Protein AF-A0A356KSL7-F1 (afdb_monomer)

Secondary structure (DSSP, 8-state):
--SSS-S-GGGS-HHHHHHHHHHHHHHHHHHHHHHHHHHHHHHHTT-HHHHHHHHHHHHHHHHHHHHHHHHHHHH--GGGTS-HHHHHHHHHHHHHHHHHHHHHHHHHHHHHHGGGGTTTHHHHHHHHHHHHHHHHHHHHHHHHHHTTTGGGS------

Solvent-accessible surface area (backbone atoms only — not comparable to full-atom values): 8592 Å² total; per-residue (Å²): 134,90,75,92,60,69,92,61,68,60,71,79,48,59,65,61,45,49,51,52,49,50,53,52,50,52,34,53,47,66,45,34,48,64,10,50,49,29,30,51,51,12,56,74,71,67,36,60,71,44,20,53,50,8,51,52,42,32,51,52,30,62,66,26,47,67,41,20,50,61,51,25,78,70,68,74,41,67,68,42,52,79,30,68,67,60,15,49,48,40,48,59,75,40,40,71,52,44,53,50,26,48,52,52,29,52,50,37,47,58,56,16,59,60,19,43,79,51,81,46,59,35,24,60,56,30,45,55,49,25,53,50,52,32,52,52,38,47,51,49,42,49,44,75,71,64,51,70,72,62,84,80,72,76,75,89,83,81,132

Foldseek 3Di:
DPDPDDPCPPVVDVVVVVVVVVLLVVLLCLQLVCLVCLLVVCVVVVVVVSNVVSVVSNVLSVLLSLQLVLVCVPPVDSCSRPDSVNSVVSSVLLPPLSVVLVVQLVVLVVVLVVLVVVVCPRNVVSVVVSVVSSNVSSNCSCCVRVVPVPVVPDDDDDD

Mean predicted aligned error: 9.54 Å

Structure (mmCIF, N/CA/C/O backbone):
data_AF-A0A356KSL7-F1
#
_entry.id   AF-A0A356KSL7-F1
#
loop_
_atom_site.group_PDB
_atom_site.id
_atom_site.type_symbol
_atom_site.label_atom_id
_atom_site.label_alt_id
_atom_site.label_comp_id
_atom_site.label_asym_id
_atom_site.label_entity_id
_atom_site.label_seq_id
_atom_site.pdbx_PDB_ins_code
_atom_site.Cartn_x
_atom_site.Cartn_y
_atom_site.Cartn_z
_atom_site.occupancy
_atom_site.B_iso_or_equiv
_atom_site.auth_seq_id
_atom_site.auth_comp_id
_atom_site.auth_asym_id
_atom_site.auth_atom_id
_atom_site.pdbx_PDB_model_num
ATOM 1 N N . MET A 1 1 ? 4.548 13.190 -14.879 1.00 44.81 1 MET A N 1
ATOM 2 C CA . MET A 1 1 ? 4.491 13.778 -16.240 1.00 44.81 1 MET A CA 1
ATOM 3 C C . MET A 1 1 ? 5.890 14.142 -16.771 1.00 44.81 1 MET A C 1
ATOM 5 O O . MET A 1 1 ? 6.043 15.161 -17.424 1.00 44.81 1 MET A O 1
ATOM 9 N N . GLN A 1 2 ? 6.927 13.330 -16.504 1.00 37.06 2 GLN A N 1
ATOM 10 C CA . GLN A 1 2 ? 8.333 13.759 -16.645 1.00 37.06 2 GLN A CA 1
ATOM 11 C C . GLN A 1 2 ? 9.107 13.193 -17.858 1.00 37.06 2 GLN A C 1
ATOM 13 O O . GLN A 1 2 ? 10.245 13.597 -18.050 1.00 37.06 2 GLN A O 1
ATOM 18 N N . HIS A 1 3 ? 8.531 12.336 -18.719 1.00 40.53 3 HIS A N 1
ATOM 19 C CA . HIS A 1 3 ? 9.292 11.661 -19.800 1.00 40.53 3 HIS A CA 1
ATOM 20 C C . HIS A 1 3 ? 8.571 11.549 -21.161 1.00 40.53 3 HIS A C 1
ATOM 22 O O . HIS A 1 3 ? 8.711 10.545 -21.852 1.00 40.53 3 HIS A O 1
ATOM 28 N N . GLY A 1 4 ? 7.754 12.534 -21.557 1.00 46.75 4 GLY A N 1
ATOM 29 C CA . GLY A 1 4 ? 7.185 12.590 -22.921 1.00 46.75 4 GLY A CA 1
ATOM 30 C C . GLY A 1 4 ? 6.233 11.445 -23.314 1.00 46.75 4 GLY A C 1
ATOM 31 O O . GLY A 1 4 ? 5.809 11.362 -24.462 1.00 46.75 4 GLY A O 1
ATOM 32 N N . ARG A 1 5 ? 5.870 10.562 -22.377 1.00 49.34 5 ARG A N 1
ATOM 33 C CA . ARG A 1 5 ? 4.824 9.550 -22.562 1.00 49.34 5 ARG A CA 1
ATOM 34 C C . ARG A 1 5 ? 3.459 10.143 -22.204 1.00 49.34 5 ARG A C 1
ATOM 36 O O . ARG A 1 5 ? 3.403 10.991 -21.305 1.00 49.34 5 ARG A O 1
ATOM 43 N N . PRO A 1 6 ? 2.365 9.703 -22.857 1.00 47.59 6 PRO A N 1
ATOM 44 C CA . PRO A 1 6 ? 1.026 10.106 -22.451 1.00 47.59 6 PRO A CA 1
ATOM 45 C C . PRO A 1 6 ? 0.846 9.809 -20.954 1.00 47.59 6 PRO A C 1
ATOM 47 O O . PRO A 1 6 ? 1.314 8.768 -20.489 1.00 47.59 6 PRO A O 1
ATOM 50 N N . PRO A 1 7 ? 0.190 10.700 -20.186 1.00 48.12 7 PRO A N 1
ATOM 51 C CA . PRO A 1 7 ? 0.022 10.556 -18.733 1.00 48.12 7 PRO A CA 1
ATOM 52 C C . PRO A 1 7 ? -0.711 9.265 -18.337 1.00 48.12 7 PRO A C 1
ATOM 54 O O . PRO A 1 7 ? -0.651 8.844 -17.187 1.00 48.12 7 PRO A O 1
ATOM 57 N N . PHE A 1 8 ? -1.350 8.631 -19.317 1.00 54.16 8 PHE A N 1
ATOM 58 C CA . PHE A 1 8 ? -2.177 7.447 -19.215 1.00 54.16 8 PHE A CA 1
ATOM 59 C C . PHE A 1 8 ? -1.831 6.448 -20.340 1.00 54.16 8 PHE A C 1
ATOM 61 O O . PHE A 1 8 ? -2.621 6.268 -21.266 1.00 54.16 8 PHE A O 1
ATOM 68 N N . PRO A 1 9 ? -0.655 5.789 -20.309 1.00 52.03 9 PRO A N 1
ATOM 69 C CA . PRO A 1 9 ? -0.285 4.789 -21.321 1.00 52.03 9 PRO A CA 1
ATOM 70 C C . PRO A 1 9 ? -1.263 3.606 -21.352 1.00 52.03 9 PRO A C 1
ATOM 72 O O . PRO A 1 9 ? -1.462 2.996 -22.396 1.00 52.03 9 PRO A O 1
ATOM 75 N N . ALA A 1 10 ? -1.895 3.333 -20.208 1.00 55.03 10 ALA A N 1
ATOM 76 C CA . ALA A 1 10 ? -2.771 2.196 -19.965 1.00 55.03 10 ALA A CA 1
ATOM 77 C C . ALA A 1 10 ? -4.160 2.273 -20.629 1.00 55.03 10 ALA A C 1
ATOM 79 O O . ALA A 1 10 ? -4.923 1.324 -20.541 1.00 55.03 10 ALA A O 1
ATOM 80 N N . TRP A 1 11 ? -4.508 3.381 -21.291 1.00 58.91 11 TRP A N 1
ATOM 81 C CA . TRP A 1 11 ? -5.797 3.519 -21.992 1.00 58.91 11 TRP A CA 1
ATOM 82 C C . TRP A 1 11 ? -5.733 3.105 -23.464 1.00 58.91 11 TRP A C 1
ATOM 84 O O . TRP A 1 11 ? -6.710 3.266 -24.191 1.00 58.91 11 TRP A O 1
ATOM 94 N N . ARG A 1 12 ? -4.578 2.606 -23.917 1.00 66.19 12 ARG A N 1
ATOM 95 C CA . ARG A 1 12 ? -4.424 2.056 -25.267 1.00 66.19 12 ARG A CA 1
ATOM 96 C C . ARG A 1 12 ? -5.033 0.660 -25.382 1.00 66.19 12 ARG A C 1
ATOM 98 O O . ARG A 1 12 ? -5.696 0.402 -26.376 1.00 66.19 12 ARG A O 1
ATOM 105 N N . ASP A 1 13 ? -4.902 -0.146 -24.327 1.00 73.31 13 ASP A N 1
ATOM 106 C CA . ASP A 1 13 ? -5.421 -1.513 -24.246 1.00 73.31 13 ASP A CA 1
ATOM 107 C C . ASP A 1 13 ? -6.254 -1.680 -22.960 1.00 73.31 13 ASP A C 1
AT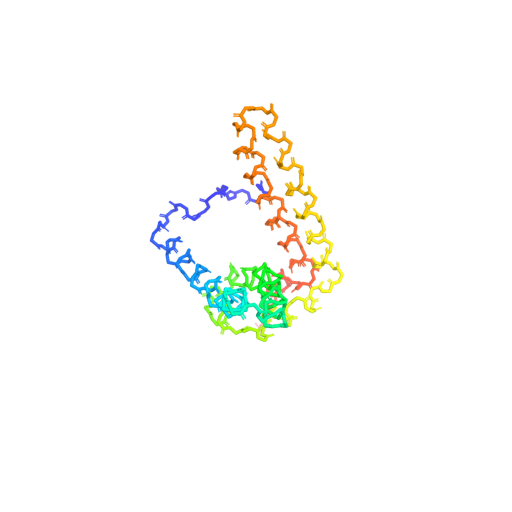OM 109 O O . ASP A 1 13 ? -5.729 -2.021 -21.897 1.00 73.31 13 ASP A O 1
ATOM 113 N N . PRO A 1 14 ? -7.568 -1.386 -23.008 1.00 75.56 14 PRO A N 1
ATOM 114 C CA . PRO A 1 14 ? -8.418 -1.386 -21.817 1.00 75.56 14 PRO A CA 1
ATOM 115 C C . PRO A 1 14 ? -8.606 -2.784 -21.213 1.00 75.56 14 PRO A C 1
ATOM 117 O O . PRO A 1 14 ? -8.876 -2.891 -20.019 1.00 75.56 14 PRO A O 1
ATOM 120 N N . LEU A 1 15 ? -8.465 -3.847 -22.012 1.00 80.00 15 LEU A N 1
ATOM 121 C CA . LEU A 1 15 ? -8.556 -5.227 -21.532 1.00 80.00 15 LEU A CA 1
ATOM 122 C C . LEU A 1 15 ? -7.370 -5.584 -20.635 1.00 80.00 15 LEU A C 1
ATOM 124 O O . LEU A 1 15 ? -7.588 -6.081 -19.534 1.00 80.00 15 LEU A O 1
ATOM 128 N N . ASP A 1 16 ? -6.154 -5.228 -21.039 1.00 75.75 16 ASP A N 1
ATOM 129 C CA . ASP A 1 16 ? -4.949 -5.437 -20.230 1.00 75.75 16 ASP A CA 1
ATOM 130 C C . ASP A 1 16 ? -5.024 -4.637 -18.921 1.00 75.75 16 ASP A C 1
ATOM 132 O O . ASP A 1 16 ? -4.673 -5.123 -17.845 1.00 75.75 16 ASP A O 1
ATOM 136 N N . LEU A 1 17 ? -5.566 -3.414 -18.974 1.00 77.81 17 LEU A N 1
ATOM 137 C CA . LEU A 1 17 ? -5.806 -2.612 -17.773 1.00 77.81 17 LEU A CA 1
ATOM 138 C C . LEU A 1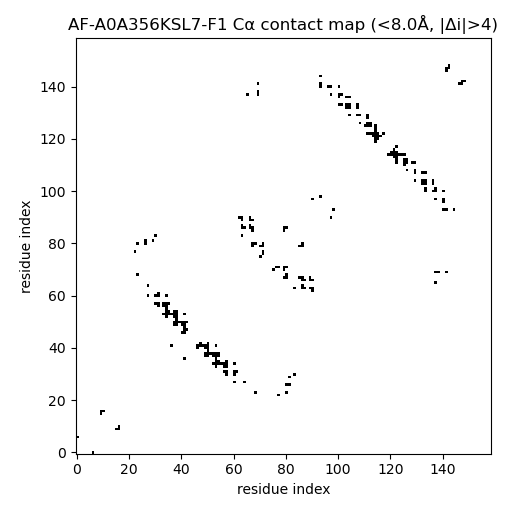 17 ? -6.811 -3.279 -16.823 1.00 77.81 17 LEU A C 1
ATOM 140 O O . LEU A 1 17 ? -6.602 -3.271 -15.606 1.00 77.81 17 LEU A O 1
ATOM 144 N N . LEU A 1 18 ? -7.891 -3.855 -17.360 1.00 82.44 18 LEU A N 1
ATOM 145 C CA . LEU A 1 18 ? -8.873 -4.599 -16.571 1.00 82.44 18 LEU A CA 1
ATOM 146 C C . LEU A 1 18 ? -8.275 -5.877 -15.983 1.00 82.44 18 LEU A C 1
ATOM 148 O O . LEU A 1 18 ? -8.532 -6.164 -14.817 1.00 82.44 18 LEU A O 1
ATOM 152 N N . GLU A 1 19 ? -7.459 -6.610 -16.740 1.00 83.88 19 GLU A N 1
ATOM 153 C CA . GLU A 1 19 ? -6.770 -7.809 -16.263 1.00 83.88 19 GLU A CA 1
ATOM 154 C C . GLU A 1 19 ? -5.844 -7.470 -15.094 1.00 83.88 19 GLU A C 1
ATOM 156 O O . GLU A 1 19 ? -5.967 -8.042 -14.009 1.00 83.88 19 GLU A O 1
ATOM 161 N N . HIS A 1 20 ? -4.972 -6.474 -15.257 1.00 82.00 20 HIS A N 1
ATOM 162 C CA . HIS A 1 20 ? -4.098 -6.050 -14.172 1.00 82.00 20 HIS A CA 1
ATOM 163 C C . HIS A 1 20 ? -4.904 -5.533 -12.975 1.00 82.00 20 HIS A C 1
ATOM 165 O O . HIS A 1 20 ? -4.608 -5.899 -11.837 1.00 82.00 20 HIS A O 1
ATOM 171 N N . GLY A 1 21 ? -5.966 -4.759 -13.211 1.00 81.50 21 GLY A N 1
ATOM 172 C CA . GLY A 1 21 ? -6.896 -4.320 -12.171 1.00 81.50 21 GLY A CA 1
ATOM 173 C C . GLY A 1 21 ? -7.521 -5.489 -11.403 1.00 81.50 21 GLY A C 1
ATOM 174 O O . GLY A 1 21 ? -7.517 -5.489 -10.173 1.00 81.50 21 GLY A O 1
ATOM 175 N N . ALA A 1 22 ? -7.977 -6.527 -12.101 1.00 86.62 22 ALA A N 1
ATOM 176 C CA . ALA A 1 22 ? -8.546 -7.725 -11.495 1.00 86.62 22 ALA A CA 1
ATOM 177 C C . ALA A 1 22 ? -7.511 -8.500 -10.666 1.00 86.62 22 ALA A C 1
ATOM 179 O O . ALA A 1 22 ? -7.808 -8.901 -9.542 1.00 86.62 22 ALA A O 1
ATOM 180 N N . ILE A 1 23 ? -6.283 -8.655 -11.169 1.00 85.44 23 ILE A N 1
ATOM 181 C CA . ILE A 1 23 ? -5.201 -9.343 -10.451 1.00 85.44 23 ILE A CA 1
ATOM 182 C C . ILE A 1 23 ? -4.821 -8.569 -9.180 1.00 85.44 23 ILE A C 1
ATOM 184 O O . ILE A 1 23 ? -4.699 -9.158 -8.105 1.00 85.44 23 ILE A O 1
ATOM 188 N N . THR A 1 24 ? -4.677 -7.243 -9.265 1.00 84.62 24 THR A N 1
ATOM 189 C CA . THR A 1 24 ? -4.383 -6.404 -8.091 1.00 84.62 24 THR A CA 1
ATOM 190 C C . THR A 1 24 ? -5.520 -6.436 -7.066 1.00 84.62 24 THR A C 1
ATOM 192 O O . THR A 1 24 ? -5.261 -6.569 -5.871 1.00 84.62 24 THR A O 1
ATOM 195 N N . CYS A 1 25 ? -6.777 -6.412 -7.520 1.00 86.94 25 CYS A N 1
ATOM 196 C CA . CYS A 1 25 ? -7.961 -6.556 -6.674 1.00 86.94 25 CYS A CA 1
ATOM 197 C C . CYS A 1 25 ? -7.996 -7.920 -5.966 1.00 86.94 25 CYS A C 1
ATOM 199 O O . CYS A 1 25 ? -8.192 -7.978 -4.750 1.00 86.94 25 CYS A O 1
ATOM 201 N N . ALA A 1 26 ? -7.727 -9.008 -6.694 1.00 88.25 26 ALA A N 1
ATOM 202 C CA . ALA A 1 26 ? -7.618 -10.351 -6.130 1.00 88.25 26 ALA A CA 1
ATOM 203 C C . ALA A 1 26 ? -6.493 -10.435 -5.087 1.00 88.25 26 ALA A C 1
ATOM 205 O O . ALA A 1 26 ? -6.674 -11.042 -4.033 1.00 88.25 26 ALA A O 1
ATOM 206 N N . GLY A 1 27 ? -5.367 -9.761 -5.335 1.00 86.56 27 GLY A N 1
ATOM 207 C CA . GLY A 1 27 ? -4.302 -9.565 -4.357 1.00 86.56 27 GLY A CA 1
ATOM 208 C C . GLY A 1 27 ? -4.792 -8.873 -3.088 1.00 86.56 27 GLY A C 1
ATOM 209 O O . GLY A 1 27 ? -4.648 -9.409 -1.995 1.00 86.56 27 GLY A O 1
ATOM 210 N N . MET A 1 28 ? -5.433 -7.709 -3.201 1.00 89.25 28 MET A N 1
ATOM 211 C CA . MET A 1 28 ? -5.962 -6.989 -2.035 1.00 89.25 28 MET A CA 1
ATOM 212 C C . MET A 1 28 ? -6.957 -7.837 -1.233 1.00 89.25 28 MET A C 1
ATOM 214 O O . MET A 1 28 ? -6.886 -7.858 -0.003 1.00 89.25 28 MET A O 1
ATOM 218 N N . ALA A 1 29 ? -7.833 -8.581 -1.914 1.00 90.50 29 ALA A N 1
ATOM 219 C CA . ALA A 1 29 ? -8.745 -9.519 -1.271 1.00 90.50 29 ALA A CA 1
ATOM 220 C C . ALA A 1 29 ? -7.979 -10.632 -0.540 1.00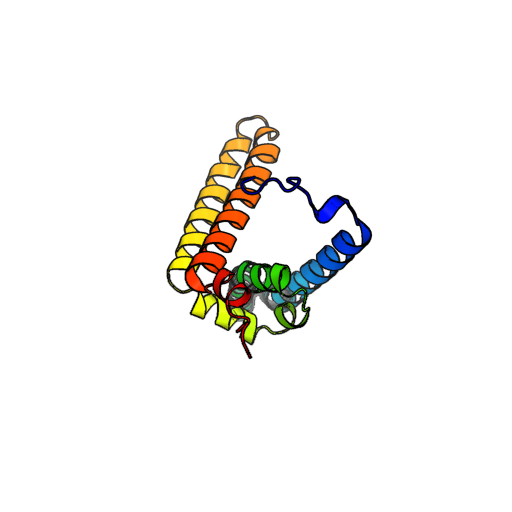 90.50 29 ALA A C 1
ATOM 222 O O . ALA A 1 29 ? -8.239 -10.871 0.635 1.00 90.50 29 ALA A O 1
ATOM 223 N N . TYR A 1 30 ? -6.991 -11.253 -1.191 1.00 90.25 30 TYR A N 1
ATOM 224 C CA . TYR A 1 30 ? -6.175 -12.327 -0.621 1.00 90.25 30 TYR A CA 1
ATOM 225 C C . TYR A 1 30 ? -5.456 -11.908 0.671 1.00 90.25 30 TYR A C 1
ATOM 227 O O . TYR A 1 30 ? -5.484 -12.650 1.653 1.00 90.25 30 TYR A O 1
ATOM 235 N N . TYR A 1 31 ? -4.876 -10.703 0.713 1.00 87.50 31 TYR A N 1
ATOM 236 C CA . TYR A 1 31 ? -4.207 -10.194 1.918 1.00 87.50 31 TYR A CA 1
ATOM 237 C C . TYR A 1 31 ? -5.198 -9.714 2.983 1.00 87.50 31 TYR A C 1
ATOM 239 O O . TYR A 1 31 ? -4.937 -9.860 4.175 1.00 87.50 31 TYR A O 1
ATOM 247 N N . GLY A 1 32 ? -6.322 -9.120 2.576 1.00 88.81 32 GLY A N 1
ATOM 248 C CA . GLY A 1 32 ? -7.288 -8.520 3.493 1.00 88.81 32 GLY A CA 1
ATOM 249 C C . GLY A 1 32 ? -8.206 -9.530 4.182 1.00 88.81 32 GLY A C 1
ATOM 250 O O . GLY A 1 32 ? -8.564 -9.325 5.344 1.00 88.81 32 GLY A O 1
ATOM 251 N N . TRP A 1 33 ? -8.572 -10.624 3.501 1.00 92.88 33 TRP A N 1
ATOM 252 C CA . TRP A 1 33 ? -9.582 -11.575 3.985 1.00 92.88 33 TRP A CA 1
ATOM 253 C C . TRP A 1 33 ? -9.286 -12.148 5.386 1.00 92.88 33 TRP A C 1
ATOM 255 O O . TRP A 1 33 ? -10.202 -12.126 6.209 1.00 92.88 33 TRP A O 1
ATOM 265 N N . PRO A 1 34 ? -8.049 -12.565 5.745 1.00 91.88 34 PRO A N 1
ATOM 266 C CA . PRO A 1 34 ? -7.785 -13.164 7.053 1.00 91.88 34 PRO A CA 1
ATOM 267 C C . PRO A 1 34 ? -8.002 -12.163 8.193 1.00 91.88 34 PRO A C 1
ATOM 269 O O . PRO A 1 34 ? -8.589 -12.500 9.222 1.00 91.88 34 PRO A O 1
ATOM 272 N N . GLY A 1 35 ? -7.563 -10.915 7.991 1.00 91.88 35 GLY A N 1
ATOM 273 C CA . GLY A 1 35 ? -7.745 -9.833 8.956 1.00 91.88 35 GLY A CA 1
ATOM 274 C C . GLY A 1 35 ? -9.215 -9.459 9.123 1.00 91.88 35 GLY A C 1
ATOM 275 O O . GLY A 1 35 ? -9.700 -9.356 10.250 1.00 91.88 35 GLY A O 1
ATOM 276 N N . VAL A 1 36 ? -9.947 -9.341 8.008 1.00 92.94 36 VAL A N 1
ATOM 277 C CA . VAL A 1 36 ? -11.381 -9.021 8.017 1.00 92.94 36 VAL A CA 1
ATOM 278 C C . VAL A 1 36 ? -12.185 -10.096 8.746 1.00 92.94 36 VAL A C 1
ATOM 280 O O . VAL A 1 36 ? -12.987 -9.739 9.603 1.00 92.94 36 VAL A O 1
ATOM 283 N N . LEU A 1 37 ? -11.958 -11.394 8.502 1.00 94.56 37 LEU A N 1
ATOM 284 C CA . LEU A 1 37 ? -12.734 -12.422 9.215 1.00 94.56 37 LEU A CA 1
ATOM 285 C C . LEU A 1 37 ? -12.450 -12.412 10.704 1.00 94.56 37 LEU A C 1
ATOM 287 O O . LEU A 1 37 ? -13.380 -12.548 11.487 1.00 94.56 37 LEU A O 1
ATOM 291 N N . LEU A 1 38 ? -11.178 -12.321 11.105 1.00 93.56 38 LEU A N 1
ATOM 292 C CA . LEU A 1 38 ? -10.816 -12.379 12.518 1.00 93.56 38 LEU A CA 1
ATOM 293 C C . LEU A 1 38 ? -11.379 -11.171 13.261 1.00 93.56 38 LEU A C 1
ATOM 295 O O . LEU A 1 38 ? -11.884 -11.314 14.373 1.00 93.56 38 LEU A O 1
ATOM 299 N N . MET A 1 39 ? -11.390 -10.010 12.608 1.00 93.88 39 MET A N 1
ATOM 300 C CA . MET A 1 39 ? -12.058 -8.819 13.109 1.00 93.88 39 MET A CA 1
ATOM 301 C C . MET A 1 39 ? -13.580 -9.027 13.209 1.00 93.88 39 MET A C 1
ATOM 303 O O . MET A 1 39 ? -14.161 -8.789 14.267 1.00 93.88 39 MET A O 1
ATOM 307 N N . SER A 1 40 ? -14.239 -9.529 12.161 1.00 92.06 40 SER A N 1
ATOM 308 C CA . SER A 1 40 ? -15.694 -9.748 12.146 1.00 92.06 40 SER A CA 1
ATOM 309 C C . SER A 1 40 ? -16.150 -10.824 13.136 1.00 92.06 40 SER A C 1
ATOM 311 O O . SER A 1 40 ? -17.054 -10.579 13.930 1.00 92.06 40 SER A O 1
ATOM 313 N N . LEU A 1 41 ? -15.513 -11.997 13.135 1.00 93.94 41 LEU A N 1
ATOM 314 C CA . LEU A 1 41 ? -15.816 -13.112 14.037 1.00 93.94 41 LEU A CA 1
ATOM 315 C C . LEU A 1 41 ? -15.434 -12.775 15.480 1.00 93.94 41 LEU A C 1
ATOM 317 O O . LEU A 1 41 ? -16.203 -13.055 16.399 1.00 93.94 41 LEU A O 1
ATOM 321 N N . GLY A 1 42 ? -14.282 -12.132 15.687 1.00 92.94 42 GLY A N 1
ATOM 322 C CA . GLY A 1 42 ? -13.847 -11.666 17.000 1.00 92.94 42 GLY A CA 1
ATOM 323 C C . GLY A 1 42 ? -14.822 -10.654 17.597 1.00 92.94 42 GLY A C 1
ATOM 324 O O . GLY A 1 42 ? -15.205 -10.782 18.758 1.00 92.94 42 GLY A O 1
ATOM 325 N N . GLY A 1 43 ? -15.301 -9.703 16.791 1.00 93.00 43 GLY A N 1
ATOM 326 C CA . GLY A 1 43 ? -16.338 -8.755 17.198 1.00 93.00 43 GLY A CA 1
ATOM 327 C C . GLY A 1 43 ? -17.679 -9.435 17.484 1.00 93.00 43 GLY A C 1
ATOM 328 O O . GLY A 1 43 ? -18.272 -9.204 18.538 1.00 93.00 43 GLY A O 1
ATOM 329 N N . TRP A 1 44 ? -18.125 -10.325 16.591 1.00 95.56 44 TRP A N 1
ATOM 330 C CA . TRP A 1 44 ? -19.394 -11.050 16.719 1.00 95.56 44 TRP A CA 1
ATOM 331 C C . TRP A 1 44 ? -19.454 -11.910 17.986 1.00 95.56 44 TRP A C 1
ATOM 333 O O . TRP A 1 44 ? -20.423 -11.857 18.740 1.00 95.56 44 TRP A O 1
ATOM 343 N N . HIS A 1 45 ? -18.387 -12.658 18.267 1.00 94.50 45 HIS A N 1
ATOM 344 C CA . HIS A 1 45 ? -18.289 -13.522 19.444 1.00 94.50 45 HIS A CA 1
ATOM 345 C C . HIS A 1 45 ? -17.770 -12.800 20.699 1.00 94.50 45 HIS A C 1
ATOM 347 O O . HIS A 1 45 ? -17.553 -13.450 21.723 1.00 94.50 45 HIS A O 1
ATOM 353 N N . ARG A 1 46 ? -17.554 -11.473 20.638 1.00 93.12 46 ARG A N 1
ATOM 354 C CA . ARG A 1 46 ? -16.937 -10.657 21.706 1.00 93.12 46 ARG A CA 1
ATOM 355 C C . ARG A 1 46 ? -15.575 -11.190 22.183 1.00 93.12 46 ARG A C 1
ATOM 357 O O . ARG A 1 46 ? -15.169 -10.977 23.323 1.00 93.12 46 ARG A O 1
ATOM 364 N N . GLN A 1 47 ? -14.852 -11.867 21.296 1.00 93.31 47 GLN A N 1
ATOM 365 C CA . GLN A 1 47 ? -13.497 -12.365 21.509 1.00 93.31 47 GLN A CA 1
ATOM 366 C C . GLN A 1 47 ? -12.494 -11.268 21.139 1.00 93.31 47 GLN A C 1
ATOM 368 O O . GLN A 1 47 ? -11.940 -11.242 20.038 1.00 93.31 47 GLN A O 1
ATOM 373 N N . TRP A 1 48 ? -12.257 -10.348 22.076 1.00 92.94 48 TRP A N 1
ATOM 374 C CA . TRP A 1 48 ? -11.354 -9.208 21.879 1.00 92.94 48 TRP A CA 1
ATOM 375 C C . TRP A 1 48 ? -9.941 -9.578 21.393 1.00 92.94 48 TRP A C 1
ATOM 377 O O . TRP A 1 48 ? -9.442 -8.874 20.515 1.00 92.94 48 TRP A O 1
ATOM 387 N N . PRO A 1 49 ? -9.289 -10.666 21.859 1.00 94.19 49 PRO A N 1
ATOM 388 C CA . PRO A 1 49 ? -7.976 -11.048 21.333 1.00 94.19 49 PRO A CA 1
ATOM 389 C C . PRO A 1 49 ? -8.001 -11.372 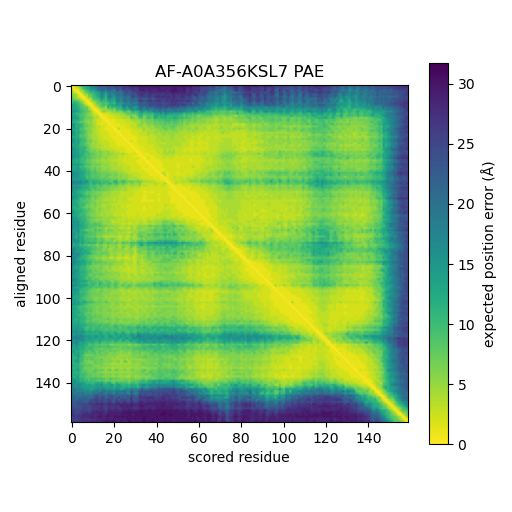19.833 1.00 94.19 49 PRO A C 1
ATOM 391 O O . PRO A 1 49 ? -7.123 -10.934 19.093 1.00 94.19 49 PRO A O 1
ATOM 394 N N . ALA A 1 50 ? -9.033 -12.085 19.368 1.00 91.19 50 ALA A N 1
ATOM 395 C CA . ALA A 1 50 ? -9.198 -12.418 17.954 1.00 91.19 50 ALA A CA 1
ATOM 396 C C . ALA A 1 50 ? -9.483 -11.167 17.110 1.00 91.19 50 ALA A C 1
ATOM 398 O O . ALA A 1 50 ? -8.921 -11.016 16.027 1.00 91.19 50 ALA A O 1
ATOM 399 N N . PHE A 1 51 ? -10.287 -10.240 17.641 1.00 93.31 51 PHE A N 1
ATOM 400 C CA . PHE A 1 51 ? -10.550 -8.957 16.993 1.00 93.31 51 PHE A CA 1
ATOM 401 C C . PHE A 1 51 ? -9.255 -8.169 16.760 1.00 93.31 51 PHE A C 1
ATOM 403 O O . PHE A 1 51 ? -8.965 -7.770 15.633 1.00 93.31 51 PHE A O 1
ATOM 410 N N . TRP A 1 52 ? -8.444 -7.991 17.809 1.00 95.25 52 TRP A N 1
ATOM 411 C CA . TRP A 1 52 ? -7.188 -7.245 17.712 1.00 95.25 52 TRP A CA 1
ATOM 412 C C . TRP A 1 52 ? -6.164 -7.929 16.811 1.00 95.25 52 TRP A C 1
ATOM 414 O O . TRP A 1 52 ? -5.473 -7.250 16.054 1.00 95.25 52 TRP A O 1
ATOM 424 N N . LEU A 1 53 ? -6.104 -9.263 16.823 1.00 94.50 53 LEU A N 1
ATOM 425 C CA . LEU A 1 53 ? -5.292 -10.008 15.865 1.00 94.50 53 LEU A CA 1
ATOM 426 C C . LEU A 1 53 ? -5.739 -9.736 14.420 1.00 94.50 53 LEU A C 1
ATOM 428 O O . LEU A 1 53 ? -4.897 -9.510 13.553 1.00 94.50 53 LEU A O 1
ATOM 432 N N . GLY A 1 54 ? -7.050 -9.693 14.170 1.00 92.94 54 GLY A N 1
ATOM 433 C CA . GLY A 1 54 ? -7.612 -9.319 12.873 1.00 92.94 54 GLY A CA 1
ATOM 434 C C . GLY A 1 54 ? -7.208 -7.911 12.433 1.00 92.94 54 GLY A C 1
ATOM 435 O O . GLY A 1 54 ? -6.766 -7.728 11.299 1.00 92.94 54 GLY A O 1
ATOM 436 N N . VAL A 1 55 ? -7.263 -6.935 13.347 1.00 93.44 55 VAL A N 1
ATOM 437 C CA . VAL A 1 55 ? -6.803 -5.555 13.101 1.00 93.44 55 VAL A CA 1
ATOM 438 C C . VAL A 1 55 ? -5.321 -5.521 12.723 1.00 93.44 55 VAL A C 1
ATOM 440 O O . VAL A 1 55 ? -4.954 -4.862 11.751 1.00 93.44 55 VAL A O 1
ATOM 443 N N . VAL A 1 56 ? -4.467 -6.251 13.447 1.00 94.00 56 VAL A N 1
ATOM 444 C CA . VAL A 1 56 ? -3.026 -6.323 13.152 1.00 94.00 56 VAL A CA 1
ATOM 445 C C . VAL A 1 56 ? -2.777 -6.945 11.779 1.00 94.00 56 VAL A C 1
ATOM 447 O O . VAL A 1 56 ? -2.014 -6.393 10.990 1.00 94.00 56 VAL A O 1
ATOM 450 N N . LEU A 1 57 ? -3.438 -8.059 11.458 1.00 92.12 57 LEU A N 1
ATOM 451 C CA . LEU A 1 57 ? -3.293 -8.719 10.157 1.00 92.12 57 LEU A CA 1
ATOM 452 C C . LEU A 1 57 ? -3.768 -7.831 9.007 1.00 92.12 57 LEU A C 1
ATOM 454 O O . LEU A 1 57 ? -3.099 -7.748 7.980 1.00 92.12 57 LEU A O 1
ATOM 458 N N . TRP A 1 58 ? -4.882 -7.124 9.192 1.00 93.31 58 TRP A N 1
ATOM 459 C CA . TRP A 1 58 ? -5.380 -6.173 8.207 1.00 93.31 58 TRP A CA 1
ATOM 460 C C . TRP A 1 58 ? -4.427 -4.982 8.022 1.00 93.31 58 TRP A C 1
ATOM 462 O O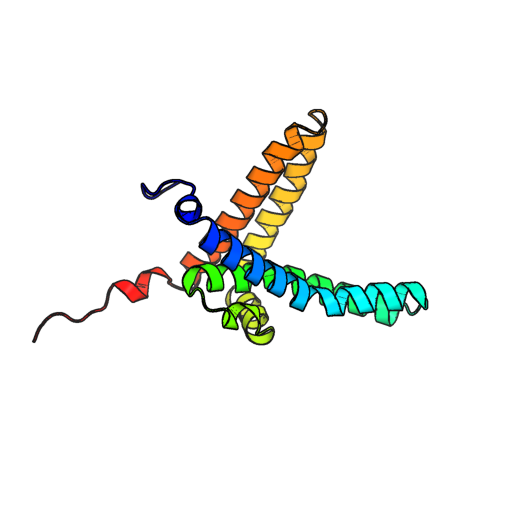 . TRP A 1 58 ? -4.148 -4.582 6.894 1.00 93.31 58 TRP A O 1
ATOM 472 N N . ALA A 1 59 ? -3.851 -4.452 9.104 1.00 91.62 59 ALA A N 1
ATOM 473 C CA . ALA A 1 59 ? -2.853 -3.389 9.016 1.00 91.62 59 ALA A CA 1
ATOM 474 C C . ALA A 1 59 ? -1.585 -3.853 8.276 1.00 91.62 59 ALA A C 1
ATOM 476 O O . ALA A 1 59 ? -1.087 -3.143 7.403 1.00 91.62 59 ALA A O 1
ATOM 477 N N . LEU A 1 60 ? -1.091 -5.062 8.568 1.00 89.75 60 LEU A N 1
ATOM 478 C CA . LEU A 1 60 ? 0.043 -5.659 7.854 1.00 89.75 60 LEU A CA 1
ATOM 479 C C . LEU A 1 60 ? -0.263 -5.863 6.367 1.00 89.75 60 LEU A C 1
ATOM 481 O O . LEU A 1 60 ? 0.593 -5.582 5.529 1.00 89.75 60 LEU A O 1
ATOM 485 N N . ALA A 1 61 ? -1.486 -6.288 6.038 1.00 89.44 61 ALA A N 1
ATOM 486 C CA . ALA A 1 61 ? -1.954 -6.379 4.663 1.00 89.44 61 ALA A CA 1
ATOM 487 C C . ALA A 1 61 ? -1.862 -5.020 3.962 1.00 89.44 61 ALA A C 1
ATOM 489 O O . ALA A 1 61 ? -1.189 -4.922 2.941 1.00 89.44 61 ALA A O 1
ATOM 490 N N . VAL A 1 62 ? -2.442 -3.962 4.541 1.00 89.00 62 VAL A N 1
ATOM 491 C CA . VAL A 1 62 ? -2.398 -2.595 3.989 1.00 89.00 62 VAL A CA 1
ATOM 492 C C . VAL A 1 62 ? -0.960 -2.112 3.788 1.00 89.00 62 VAL A C 1
ATOM 494 O O . VAL A 1 62 ? -0.635 -1.571 2.731 1.00 89.00 62 VAL A O 1
ATOM 497 N N . ILE A 1 63 ? -0.080 -2.359 4.763 1.00 87.88 63 ILE A N 1
ATOM 498 C CA . ILE A 1 63 ? 1.340 -1.999 4.685 1.00 87.88 63 ILE A CA 1
ATOM 499 C C . ILE A 1 63 ? 2.049 -2.751 3.557 1.00 87.88 63 ILE A C 1
ATOM 501 O O . ILE A 1 63 ? 2.959 -2.186 2.961 1.00 87.88 63 ILE A O 1
ATOM 505 N N . ALA A 1 64 ? 1.663 -3.984 3.233 1.00 86.69 64 ALA A N 1
ATOM 506 C CA . ALA A 1 64 ? 2.293 -4.775 2.179 1.00 86.69 64 ALA A CA 1
ATOM 507 C C . ALA A 1 64 ? 1.863 -4.363 0.755 1.00 86.69 64 ALA A C 1
ATOM 509 O O . ALA A 1 64 ? 2.639 -4.564 -0.184 1.00 86.69 64 ALA A O 1
ATOM 510 N N . ILE A 1 65 ? 0.676 -3.752 0.587 1.00 86.38 65 ILE A N 1
ATOM 511 C CA . ILE A 1 65 ? 0.095 -3.413 -0.731 1.00 86.38 65 ILE A CA 1
ATOM 512 C C . ILE A 1 65 ? 1.037 -2.585 -1.614 1.00 86.38 65 ILE A C 1
ATOM 514 O O . ILE A 1 65 ? 1.337 -3.028 -2.727 1.00 86.38 65 ILE A O 1
ATOM 518 N N . PRO A 1 66 ? 1.569 -1.428 -1.170 1.00 82.75 66 PRO A N 1
ATOM 519 C CA . PRO A 1 66 ? 2.438 -0.619 -2.025 1.00 82.75 66 PRO A CA 1
ATOM 520 C C . PRO A 1 66 ? 3.721 -1.351 -2.443 1.00 82.75 66 PRO A C 1
ATOM 522 O O . PRO A 1 66 ? 4.253 -1.103 -3.529 1.00 82.75 66 PRO A O 1
ATOM 525 N N . GLY A 1 67 ? 4.204 -2.261 -1.590 1.00 78.88 67 GLY A N 1
ATOM 526 C CA . GLY A 1 67 ? 5.405 -3.052 -1.820 1.00 78.88 67 GLY A CA 1
ATOM 527 C C . GLY A 1 67 ? 5.270 -4.009 -2.996 1.00 78.88 67 GLY A C 1
ATOM 528 O O . GLY A 1 67 ? 6.075 -3.952 -3.926 1.00 78.88 67 GLY A O 1
ATOM 529 N N . TYR A 1 68 ? 4.236 -4.851 -2.994 1.00 77.62 68 TYR A N 1
ATOM 530 C CA . TYR A 1 68 ? 4.031 -5.782 -4.103 1.00 77.62 68 TYR A CA 1
ATOM 531 C C . TYR A 1 68 ? 3.524 -5.075 -5.369 1.00 77.62 68 TYR A C 1
ATOM 533 O O . TYR A 1 68 ? 3.918 -5.452 -6.469 1.00 77.62 68 TYR A O 1
ATOM 541 N N . MET A 1 69 ? 2.717 -4.010 -5.247 1.00 81.00 69 MET A N 1
ATOM 542 C CA . MET A 1 69 ? 2.206 -3.255 -6.403 1.00 81.00 69 MET A CA 1
ATOM 543 C C . MET A 1 69 ? 3.320 -2.614 -7.223 1.00 81.00 69 MET A C 1
ATOM 545 O O . MET A 1 69 ? 3.313 -2.700 -8.448 1.00 81.00 69 MET A O 1
ATOM 549 N N . SER A 1 70 ? 4.315 -2.025 -6.560 1.00 72.94 70 SER A N 1
ATOM 550 C CA . SER A 1 70 ? 5.436 -1.382 -7.252 1.00 72.94 70 SER A CA 1
ATOM 551 C C . SER A 1 70 ? 6.286 -2.388 -8.041 1.00 72.94 70 SER A C 1
ATOM 553 O O . SER A 1 70 ? 6.749 -2.079 -9.137 1.00 72.94 70 SER A O 1
ATOM 555 N N . HIS A 1 71 ? 6.456 -3.608 -7.520 1.00 72.00 71 HIS A N 1
ATOM 556 C CA . HIS A 1 71 ? 7.180 -4.685 -8.203 1.00 72.00 71 HIS A CA 1
ATOM 557 C C . HIS A 1 71 ? 6.352 -5.357 -9.304 1.00 72.00 71 HIS A C 1
ATOM 559 O O . HIS A 1 71 ? 6.876 -5.605 -10.393 1.00 72.00 71 HIS A O 1
ATOM 565 N N . TYR A 1 72 ? 5.061 -5.582 -9.062 1.00 77.06 72 TYR A N 1
ATOM 566 C CA . TYR A 1 72 ? 4.133 -6.095 -10.065 1.00 77.06 72 TYR A CA 1
ATOM 567 C C . TYR A 1 72 ? 4.065 -5.175 -11.289 1.00 77.06 72 TYR A C 1
ATOM 569 O O . TYR A 1 72 ? 4.207 -5.650 -12.406 1.00 77.06 72 TYR A O 1
ATOM 577 N N . CYS A 1 73 ? 3.984 -3.854 -11.106 1.00 72.12 73 CYS A N 1
ATOM 578 C CA . CYS A 1 73 ? 3.982 -2.893 -12.218 1.00 72.12 73 CYS A CA 1
ATOM 579 C C . CYS A 1 73 ? 5.287 -2.868 -13.041 1.00 72.12 73 CYS A C 1
ATOM 581 O O . CYS A 1 73 ? 5.322 -2.249 -14.103 1.00 72.12 73 CYS A O 1
ATOM 583 N N . ARG A 1 74 ? 6.369 -3.499 -12.561 1.00 70.94 74 ARG A N 1
ATOM 584 C CA . ARG A 1 74 ? 7.626 -3.653 -13.308 1.00 70.94 74 ARG A CA 1
ATOM 585 C C . ARG A 1 74 ? 7.715 -5.001 -14.014 1.00 70.94 74 ARG A C 1
ATOM 587 O O . ARG A 1 74 ? 8.097 -5.043 -15.177 1.00 70.94 74 ARG A O 1
ATOM 594 N N . ALA A 1 75 ? 7.472 -6.086 -13.283 1.00 71.75 75 ALA A N 1
ATOM 595 C CA . ALA A 1 75 ? 7.684 -7.446 -13.776 1.00 71.75 75 ALA A CA 1
ATOM 596 C C . ALA A 1 75 ? 6.440 -8.043 -14.448 1.00 71.75 75 ALA A C 1
ATOM 598 O O . ALA A 1 75 ? 6.563 -9.038 -15.153 1.00 71.75 75 ALA A O 1
ATOM 599 N N . PHE A 1 76 ? 5.260 -7.465 -14.191 1.00 73.62 76 PHE A N 1
ATOM 600 C CA . PHE A 1 76 ? 3.940 -8.001 -14.539 1.00 73.62 76 PHE A CA 1
ATOM 601 C C . PHE A 1 76 ? 3.764 -9.483 -14.158 1.00 73.62 76 PHE A C 1
ATOM 603 O O . PHE A 1 76 ? 2.963 -10.193 -14.754 1.00 73.62 76 PHE A O 1
ATOM 610 N N . ASP A 1 77 ? 4.502 -9.949 -13.140 1.00 76.44 77 ASP A N 1
ATOM 611 C CA . ASP A 1 77 ? 4.456 -11.323 -12.637 1.00 76.44 77 ASP A CA 1
ATOM 612 C C . ASP A 1 77 ? 3.474 -11.412 -11.453 1.00 76.44 77 ASP A C 1
ATOM 614 O O . ASP A 1 77 ? 3.751 -10.851 -10.385 1.00 76.44 77 ASP A O 1
ATOM 618 N N . PRO A 1 78 ? 2.345 -12.138 -11.580 1.00 79.81 78 PRO A N 1
ATOM 619 C CA . PRO A 1 78 ? 1.378 -12.323 -10.497 1.00 79.81 78 PRO A CA 1
ATOM 620 C C . PRO A 1 78 ? 1.972 -12.962 -9.235 1.00 79.81 78 PRO A C 1
ATOM 622 O O . PRO A 1 78 ? 1.425 -12.794 -8.144 1.00 79.81 78 PRO A O 1
ATOM 625 N N . ARG A 1 79 ? 3.105 -13.668 -9.340 1.00 81.44 79 ARG A N 1
ATOM 626 C CA . ARG A 1 79 ? 3.804 -14.244 -8.179 1.00 81.44 79 ARG A CA 1
ATOM 627 C C . ARG A 1 79 ? 4.302 -13.180 -7.205 1.00 81.44 79 ARG A C 1
ATOM 629 O O . ARG A 1 79 ? 4.482 -13.488 -6.032 1.00 81.44 79 ARG A O 1
ATOM 636 N N . GLU A 1 80 ? 4.512 -11.947 -7.667 1.00 76.56 80 GLU A N 1
ATOM 637 C CA . GLU A 1 80 ? 4.839 -10.817 -6.788 1.00 76.56 80 GLU A CA 1
ATOM 638 C C . GLU A 1 80 ? 3.656 -10.453 -5.881 1.00 76.56 80 GLU A C 1
ATOM 640 O O . GLU A 1 80 ? 3.859 -10.019 -4.752 1.00 76.56 80 GLU A O 1
ATOM 645 N N . ILE A 1 81 ? 2.421 -10.676 -6.343 1.00 81.56 81 ILE A N 1
ATOM 646 C CA . ILE A 1 81 ? 1.204 -10.408 -5.576 1.00 81.56 81 ILE A CA 1
ATOM 647 C C . ILE A 1 81 ? 0.927 -11.569 -4.622 1.00 81.56 81 ILE A C 1
ATOM 649 O O . ILE A 1 81 ? 0.801 -11.352 -3.424 1.00 81.56 81 ILE A O 1
ATOM 653 N N . PHE A 1 82 ? 0.881 -12.812 -5.104 1.00 84.50 82 PHE A N 1
ATOM 654 C CA . PHE A 1 82 ? 0.389 -13.951 -4.312 1.00 84.50 82 PHE A CA 1
ATOM 655 C C . PHE A 1 82 ? 1.416 -14.600 -3.357 1.00 84.50 82 PHE A C 1
ATOM 657 O O . PHE A 1 82 ? 1.156 -15.679 -2.826 1.00 84.50 82 PHE A O 1
ATOM 664 N N . ASP A 1 83 ? 2.551 -13.946 -3.082 1.00 85.56 83 ASP A N 1
ATOM 665 C CA . ASP A 1 83 ? 3.559 -14.388 -2.104 1.00 85.56 83 ASP A CA 1
ATOM 666 C C . ASP A 1 83 ? 3.700 -13.369 -0.944 1.00 85.56 83 ASP A C 1
ATOM 668 O O . ASP A 1 83 ? 4.448 -12.387 -1.055 1.00 85.56 83 ASP A O 1
ATOM 672 N N . PRO A 1 84 ? 3.016 -13.596 0.200 1.00 81.88 84 PRO A N 1
ATOM 673 C CA . PRO A 1 84 ? 3.035 -12.687 1.350 1.00 81.88 84 PRO A CA 1
ATOM 674 C C . PRO A 1 84 ? 4.427 -12.456 1.934 1.00 81.88 84 PRO A C 1
ATOM 676 O O . PRO A 1 84 ? 4.727 -11.365 2.423 1.00 81.88 84 PRO A O 1
ATOM 679 N N . PHE A 1 85 ? 5.295 -13.469 1.882 1.00 85.06 85 PHE A N 1
ATOM 680 C CA . PHE A 1 85 ? 6.643 -13.365 2.428 1.00 85.06 85 PHE A CA 1
ATOM 681 C C . PHE A 1 85 ? 7.509 -12.460 1.563 1.00 85.06 85 PHE A C 1
ATOM 683 O O . PHE A 1 85 ? 8.265 -11.649 2.102 1.00 85.06 85 PHE A O 1
ATOM 690 N N . ARG A 1 86 ? 7.370 -12.531 0.233 1.00 83.44 86 ARG A N 1
ATOM 691 C CA . ARG A 1 86 ? 8.031 -11.575 -0.667 1.00 83.44 86 ARG A CA 1
ATOM 692 C C . ARG A 1 86 ? 7.546 -10.159 -0.414 1.00 83.44 86 ARG A C 1
ATOM 694 O O . ARG A 1 86 ? 8.386 -9.274 -0.267 1.00 83.44 86 ARG A O 1
ATOM 701 N N . ALA A 1 87 ? 6.236 -9.949 -0.305 1.00 84.69 87 ALA A N 1
ATOM 702 C CA . ALA A 1 87 ? 5.677 -8.623 -0.062 1.00 84.69 87 ALA A CA 1
ATOM 703 C C . ALA A 1 87 ? 6.188 -8.014 1.257 1.00 84.69 87 ALA A C 1
ATOM 705 O O . ALA A 1 87 ? 6.658 -6.876 1.273 1.00 84.69 87 ALA A O 1
ATOM 706 N N . LEU A 1 88 ? 6.200 -8.792 2.345 1.00 84.31 88 LEU A N 1
ATOM 707 C CA . LEU A 1 88 ? 6.762 -8.361 3.630 1.00 84.31 88 LEU A CA 1
ATOM 708 C C . LEU A 1 88 ? 8.273 -8.113 3.554 1.00 84.31 88 LEU A C 1
ATOM 710 O O . LEU A 1 88 ? 8.770 -7.134 4.113 1.00 84.31 88 LEU A O 1
ATOM 714 N N . ARG A 1 89 ? 9.013 -8.949 2.817 1.00 85.31 89 ARG A N 1
ATOM 715 C CA . ARG A 1 89 ? 10.444 -8.732 2.591 1.00 85.31 89 ARG A CA 1
ATOM 716 C C . ARG A 1 89 ? 10.702 -7.406 1.876 1.00 85.31 89 ARG A C 1
ATOM 718 O O . ARG A 1 89 ? 11.648 -6.721 2.242 1.00 85.31 89 ARG A O 1
ATOM 725 N N . ARG A 1 90 ? 9.849 -6.981 0.935 1.00 82.69 90 ARG A N 1
ATOM 726 C CA . ARG A 1 90 ? 9.980 -5.667 0.270 1.00 82.69 90 ARG A CA 1
ATOM 727 C C . ARG A 1 90 ? 9.769 -4.494 1.218 1.00 82.69 90 ARG A C 1
ATOM 729 O O . ARG A 1 90 ? 10.479 -3.497 1.109 1.00 82.69 90 ARG A O 1
ATOM 736 N N . VAL A 1 91 ? 8.836 -4.614 2.163 1.00 84.69 91 VAL A N 1
ATOM 737 C CA . VAL A 1 91 ? 8.652 -3.614 3.229 1.00 84.69 91 VAL A CA 1
ATOM 738 C C . VAL A 1 91 ? 9.939 -3.485 4.047 1.00 84.69 91 VAL A C 1
ATOM 740 O O . VAL A 1 91 ? 10.407 -2.376 4.303 1.00 84.69 91 VAL A O 1
ATOM 743 N N . TYR A 1 92 ? 10.549 -4.620 4.399 1.00 84.00 92 TYR A N 1
ATOM 744 C CA . TYR A 1 92 ? 11.817 -4.653 5.124 1.00 84.00 92 TYR A CA 1
ATOM 745 C C . TYR A 1 92 ? 12.986 -4.075 4.303 1.00 84.00 92 TYR A C 1
ATOM 747 O O . TYR A 1 92 ? 13.701 -3.202 4.790 1.00 84.00 92 TYR A O 1
ATOM 755 N N . GLU A 1 93 ? 13.146 -4.494 3.044 1.00 83.56 93 GLU A N 1
ATOM 756 C CA . GLU A 1 93 ? 14.175 -4.004 2.111 1.00 83.56 93 GLU A CA 1
ATOM 757 C C . GLU A 1 93 ? 14.051 -2.489 1.857 1.00 83.56 93 GLU A C 1
ATOM 759 O O . GLU A 1 93 ? 15.055 -1.774 1.784 1.00 83.56 93 GLU A O 1
ATOM 764 N N . GLY A 1 94 ? 12.820 -1.977 1.769 1.00 78.62 94 GLY A N 1
ATOM 765 C CA . GLY A 1 94 ? 12.540 -0.551 1.612 1.00 78.62 94 GLY A CA 1
ATOM 766 C C . GLY A 1 94 ? 12.892 0.286 2.851 1.00 78.62 94 GLY A C 1
ATOM 767 O O . GLY A 1 94 ? 13.182 1.483 2.727 1.00 78.62 94 GLY A O 1
ATOM 768 N N . GLY A 1 95 ? 12.922 -0.332 4.037 1.00 85.31 95 GLY A N 1
ATOM 769 C CA . GLY A 1 95 ? 13.437 0.244 5.279 1.00 85.31 95 GLY A CA 1
ATOM 770 C C . GLY A 1 95 ? 12.891 1.641 5.597 1.00 85.31 95 GLY A C 1
ATOM 771 O O . GLY A 1 95 ? 11.705 1.928 5.442 1.00 85.31 95 GLY A O 1
ATOM 772 N N . LEU A 1 96 ? 13.769 2.550 6.033 1.00 85.69 96 LEU A N 1
ATOM 773 C CA . LEU A 1 96 ? 13.387 3.919 6.413 1.00 85.69 96 LEU A CA 1
ATOM 774 C C . LEU A 1 96 ? 12.762 4.716 5.254 1.00 85.69 96 LEU A C 1
ATOM 776 O O . LEU A 1 96 ? 11.883 5.546 5.476 1.00 85.69 96 LEU A O 1
ATOM 780 N N . ALA A 1 97 ? 13.193 4.467 4.016 1.00 85.00 97 ALA A N 1
ATOM 781 C CA . ALA A 1 97 ? 12.648 5.151 2.849 1.00 85.00 97 ALA A CA 1
ATOM 782 C C . ALA A 1 97 ? 11.183 4.752 2.612 1.00 85.00 97 ALA A C 1
ATOM 784 O O . ALA A 1 97 ? 10.351 5.619 2.350 1.00 85.00 97 ALA A O 1
ATOM 785 N N . TYR A 1 98 ? 10.852 3.471 2.799 1.00 87.00 98 TYR A N 1
ATOM 786 C CA . TYR A 1 98 ? 9.480 2.968 2.719 1.00 87.00 98 TYR A CA 1
ATOM 787 C C . TYR A 1 98 ? 8.559 3.635 3.742 1.00 87.00 98 TYR A C 1
ATOM 789 O O . TYR A 1 98 ? 7.482 4.122 3.399 1.00 87.00 98 TYR A O 1
ATOM 797 N N . TRP A 1 99 ? 9.018 3.746 4.990 1.00 88.00 99 TRP A N 1
ATOM 798 C CA . TRP A 1 99 ? 8.273 4.438 6.041 1.00 88.00 99 TRP A CA 1
ATOM 799 C C . TRP A 1 99 ? 8.152 5.942 5.793 1.00 88.00 99 TRP A C 1
ATOM 801 O O . TRP A 1 99 ? 7.109 6.526 6.080 1.00 88.00 99 TRP A O 1
ATOM 811 N N . LYS A 1 100 ? 9.168 6.572 5.188 1.00 88.75 100 LYS A N 1
ATOM 812 C CA . LYS A 1 100 ? 9.080 7.968 4.742 1.00 88.75 100 LYS A CA 1
ATOM 813 C C . LYS A 1 100 ? 8.001 8.145 3.668 1.00 88.75 100 LYS A C 1
ATOM 815 O O . LYS A 1 100 ? 7.235 9.100 3.752 1.00 88.75 100 LYS A O 1
ATOM 820 N N . ALA A 1 101 ? 7.906 7.232 2.698 1.00 88.19 101 ALA A N 1
ATOM 821 C CA . ALA A 1 101 ? 6.838 7.259 1.696 1.00 88.19 101 ALA A CA 1
ATOM 822 C C . ALA A 1 101 ? 5.452 7.078 2.329 1.00 88.19 101 ALA A C 1
ATOM 824 O O . ALA A 1 101 ? 4.539 7.828 1.992 1.00 88.19 101 ALA A O 1
ATOM 825 N N . TRP A 1 102 ? 5.314 6.176 3.305 1.00 90.31 102 TRP A N 1
ATOM 826 C CA . TRP A 1 102 ? 4.091 6.057 4.103 1.00 90.31 102 TRP A CA 1
ATOM 827 C C . TRP A 1 102 ? 3.745 7.346 4.849 1.00 90.31 102 TRP A C 1
ATOM 829 O O . TRP A 1 102 ? 2.598 7.777 4.804 1.00 90.31 102 TRP A O 1
ATOM 839 N N . GLY A 1 103 ? 4.720 8.004 5.482 1.00 91.31 103 GLY A N 1
ATOM 840 C CA . GLY A 1 103 ? 4.503 9.283 6.161 1.00 91.31 103 GLY A CA 1
ATOM 841 C C . GLY A 1 103 ? 3.991 10.375 5.216 1.00 91.31 103 GLY A C 1
ATOM 842 O O . GLY A 1 103 ? 3.036 11.076 5.544 1.00 91.31 103 GLY A O 1
ATOM 843 N N . ILE A 1 104 ? 4.569 10.476 4.014 1.00 90.75 104 ILE A N 1
ATOM 844 C CA . ILE A 1 104 ? 4.105 11.410 2.977 1.00 90.75 104 ILE A CA 1
ATOM 845 C C . ILE A 1 104 ? 2.691 11.043 2.511 1.00 90.75 104 ILE A C 1
ATOM 847 O O . ILE A 1 104 ? 1.839 11.923 2.413 1.00 90.75 104 ILE A O 1
ATOM 851 N N . ALA A 1 105 ? 2.422 9.759 2.260 1.00 90.56 105 ALA A N 1
ATOM 852 C CA . ALA A 1 105 ? 1.111 9.288 1.824 1.00 90.56 105 ALA A CA 1
ATOM 853 C C . ALA A 1 105 ? 0.024 9.561 2.877 1.00 90.56 105 ALA A C 1
ATOM 855 O O . ALA A 1 105 ? -1.042 10.057 2.531 1.00 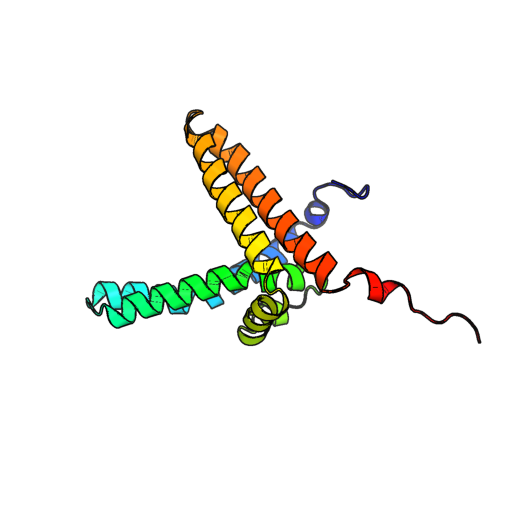90.56 105 ALA A O 1
ATOM 856 N N . LEU A 1 106 ? 0.297 9.309 4.161 1.00 91.25 106 LEU A N 1
ATOM 857 C CA . LEU A 1 106 ? -0.638 9.582 5.257 1.00 91.25 106 LEU A CA 1
ATOM 858 C C . LEU A 1 106 ? -0.881 11.083 5.449 1.00 91.25 106 LEU A C 1
ATOM 860 O O . LEU A 1 106 ? -2.017 11.491 5.687 1.00 91.25 106 LEU A O 1
ATOM 864 N N . LEU A 1 107 ? 0.153 11.915 5.297 1.00 92.62 107 LEU A N 1
ATOM 865 C CA . LEU A 1 107 ? -0.007 13.368 5.336 1.00 92.62 107 LEU A CA 1
ATOM 866 C C . LEU A 1 107 ? -0.845 13.867 4.152 1.00 92.62 107 LEU A C 1
ATOM 868 O O . LEU A 1 107 ? -1.754 14.673 4.337 1.00 92.62 107 LEU A O 1
ATOM 872 N N . ALA A 1 108 ? -0.584 13.361 2.946 1.00 90.56 108 ALA A N 1
ATOM 873 C CA . ALA A 1 108 ? -1.372 13.682 1.760 1.00 90.56 108 ALA A CA 1
ATOM 874 C C . ALA A 1 108 ? -2.829 13.211 1.900 1.00 90.56 108 ALA A C 1
ATOM 876 O O . ALA A 1 108 ? -3.743 13.948 1.533 1.00 90.56 108 ALA A O 1
ATOM 877 N N . LEU A 1 109 ? -3.058 12.036 2.495 1.00 90.62 109 LEU A N 1
ATOM 878 C CA . LEU A 1 109 ? -4.394 11.546 2.828 1.00 90.62 109 LEU A CA 1
ATOM 879 C C . LEU A 1 109 ? -5.099 12.513 3.783 1.00 90.62 109 LEU A C 1
ATOM 881 O O . LEU A 1 109 ? -6.211 12.941 3.490 1.00 90.62 109 LEU A O 1
ATOM 885 N N . ALA A 1 110 ? -4.452 12.914 4.879 1.00 91.38 110 ALA A N 1
ATOM 886 C CA . ALA A 1 110 ? -5.021 13.859 5.840 1.00 91.38 110 ALA A CA 1
ATOM 887 C C . ALA A 1 110 ? -5.357 15.214 5.192 1.00 91.38 110 ALA A C 1
ATOM 889 O O . ALA A 1 110 ? -6.449 15.742 5.391 1.00 91.38 110 ALA A O 1
ATOM 890 N N . LEU A 1 111 ? -4.460 15.744 4.354 1.00 90.62 111 LEU A N 1
ATOM 891 C CA . LEU A 1 111 ? -4.706 16.968 3.589 1.00 90.62 111 LEU A CA 1
ATOM 892 C C . LEU A 1 111 ? -5.853 16.804 2.589 1.00 90.62 111 LEU A C 1
ATOM 894 O O . LEU A 1 111 ? -6.589 17.761 2.351 1.00 90.62 111 LEU A O 1
ATOM 898 N N . SER A 1 112 ? -6.057 15.602 2.039 1.00 89.06 112 SER A N 1
ATOM 899 C CA . SER A 1 112 ? -7.155 15.370 1.102 1.00 89.06 112 SER A CA 1
ATOM 900 C C . SER A 1 112 ? -8.524 15.612 1.738 1.00 89.06 112 SER A C 1
ATOM 902 O O . SER A 1 112 ? -9.390 16.197 1.087 1.00 89.06 112 SER A O 1
ATOM 904 N N . PHE A 1 113 ? -8.686 15.304 3.031 1.00 89.06 113 PHE A N 1
ATOM 905 C CA . PHE A 1 113 ? -9.920 15.562 3.778 1.00 89.06 113 PHE A CA 1
ATOM 906 C C . PHE A 1 113 ? -10.259 17.051 3.908 1.00 89.06 113 PHE A C 1
ATOM 908 O O . PHE A 1 113 ? -11.437 17.379 4.031 1.00 89.06 113 PHE A O 1
ATOM 915 N N . LEU A 1 114 ? -9.292 17.971 3.791 1.00 88.81 114 LEU A N 1
ATOM 916 C CA . LEU A 1 114 ? -9.589 19.412 3.736 1.00 88.81 114 LEU A CA 1
ATOM 917 C C . LEU A 1 114 ? -10.457 19.772 2.522 1.00 88.81 114 LEU A C 1
ATOM 919 O O . LEU A 1 114 ? -11.228 20.726 2.575 1.00 88.81 114 LEU A O 1
ATOM 923 N N . GLY A 1 115 ? -10.402 18.969 1.455 1.00 81.25 115 GLY A N 1
ATOM 924 C CA . GLY A 1 115 ? -11.276 19.102 0.291 1.00 81.25 115 GLY A CA 1
ATOM 925 C C . GLY A 1 115 ? -12.768 18.939 0.611 1.00 81.25 115 GLY A C 1
ATOM 926 O O . GLY A 1 115 ? -13.603 19.436 -0.146 1.00 81.25 115 GLY A O 1
ATOM 927 N N . LEU A 1 116 ? -13.130 18.319 1.743 1.00 87.75 116 LEU A N 1
ATOM 928 C CA . LEU A 1 116 ? -14.525 18.238 2.194 1.00 87.75 116 LEU A CA 1
ATOM 929 C C . LEU A 1 116 ? -15.126 19.618 2.490 1.00 87.75 116 LEU A C 1
ATOM 931 O O . LEU A 1 116 ? -16.330 19.798 2.312 1.00 87.75 116 LEU A O 1
ATOM 935 N N . LEU A 1 117 ? -14.299 20.603 2.865 1.00 86.94 117 LEU A N 1
ATOM 936 C CA . LEU A 1 117 ? -14.735 21.977 3.143 1.00 86.94 117 LEU A CA 1
ATOM 937 C C . LEU A 1 117 ? -15.303 22.683 1.900 1.00 86.94 117 LEU A C 1
ATOM 939 O O . LEU A 1 117 ? -16.072 23.631 2.030 1.00 86.94 117 LEU A O 1
ATOM 943 N N . ALA A 1 118 ? -14.986 22.199 0.697 1.00 83.62 118 ALA A N 1
ATOM 944 C CA . ALA A 1 118 ? -15.534 22.688 -0.566 1.00 83.62 118 ALA A CA 1
ATOM 945 C C . ALA A 1 118 ? -16.743 21.846 -1.023 1.00 83.62 118 ALA A C 1
ATOM 947 O O . ALA A 1 118 ? -16.758 21.323 -2.140 1.00 83.62 118 ALA A O 1
ATOM 948 N N . LEU A 1 119 ? -17.736 21.679 -0.137 1.00 78.94 119 LEU A N 1
ATOM 949 C CA . LEU A 1 119 ? -18.993 20.948 -0.389 1.00 78.94 119 LEU A CA 1
ATOM 950 C C . LEU A 1 119 ? -18.783 19.522 -0.943 1.00 78.94 119 LEU A C 1
ATOM 952 O O . LEU A 1 119 ? -19.536 19.054 -1.793 1.00 78.94 119 LEU A O 1
ATOM 956 N N . GLY A 1 120 ? -17.719 18.837 -0.511 1.00 72.94 120 GLY A N 1
ATOM 957 C CA . GLY A 1 120 ? -17.366 17.487 -0.969 1.00 72.94 120 GLY A CA 1
ATOM 958 C C . GLY A 1 120 ? -16.769 17.394 -2.383 1.00 72.94 120 GLY A C 1
ATOM 959 O O . GLY A 1 120 ? -16.002 16.470 -2.645 1.00 72.94 120 GLY A O 1
ATOM 960 N N . VAL A 1 121 ? -17.011 18.360 -3.277 1.00 80.19 121 VAL A N 1
ATOM 961 C CA . VAL A 1 121 ? -16.413 18.381 -4.631 1.00 80.19 121 VAL A CA 1
ATOM 962 C C . VAL A 1 121 ? -14.894 18.532 -4.556 1.00 80.19 121 VAL A C 1
ATOM 964 O O . VAL A 1 121 ? -14.163 17.867 -5.292 1.00 80.19 121 VAL A O 1
ATOM 967 N N . GLY A 1 122 ? -14.402 19.341 -3.613 1.00 78.69 122 GLY A N 1
ATOM 968 C CA . GLY A 1 122 ? -12.965 19.466 -3.365 1.00 78.69 122 GLY A CA 1
ATOM 969 C C . GLY A 1 122 ? -12.310 18.137 -2.988 1.00 78.69 122 GLY A C 1
ATOM 970 O O . GLY A 1 122 ? -11.184 17.890 -3.404 1.00 78.69 122 GLY A O 1
ATOM 971 N N . PHE A 1 123 ? -13.023 17.249 -2.284 1.00 84.06 123 PHE A N 1
ATOM 972 C CA . PHE A 1 123 ? -12.507 15.936 -1.891 1.00 84.06 123 PHE A CA 1
ATOM 973 C C . PHE A 1 123 ? -12.267 15.017 -3.093 1.00 84.06 123 PHE A C 1
ATOM 975 O O . PHE A 1 123 ? -11.287 14.274 -3.116 1.00 84.06 123 PHE A O 1
ATOM 982 N N . LEU A 1 124 ? -13.103 15.096 -4.135 1.00 83.75 124 LEU A N 1
ATOM 983 C CA . LEU A 1 124 ? -12.876 14.333 -5.365 1.00 83.75 124 LEU A CA 1
ATOM 984 C C . LEU A 1 124 ? -11.508 14.687 -5.970 1.00 83.75 124 LEU A C 1
ATOM 986 O O . LEU A 1 124 ? -10.708 13.804 -6.267 1.00 83.75 124 LEU A O 1
ATOM 990 N N . VAL A 1 125 ? -11.207 15.981 -6.080 1.00 84.12 125 VAL A N 1
ATOM 991 C CA . VAL A 1 125 ? -9.944 16.465 -6.655 1.00 84.12 125 VAL A CA 1
ATOM 992 C C . VAL A 1 125 ? -8.759 16.134 -5.748 1.00 84.12 125 VAL A C 1
ATOM 994 O O . VAL A 1 125 ? -7.746 15.604 -6.211 1.00 84.12 125 VAL A O 1
ATOM 997 N N . THR A 1 126 ? -8.873 16.410 -4.449 1.00 86.31 126 THR A N 1
ATOM 998 C CA . THR A 1 126 ? -7.774 16.185 -3.505 1.00 86.31 126 THR A CA 1
ATOM 999 C C . THR A 1 126 ? -7.511 14.701 -3.246 1.00 86.31 126 THR A C 1
ATOM 1001 O O . THR A 1 126 ? -6.373 14.343 -2.954 1.00 86.31 126 THR A O 1
ATOM 1004 N N . SER A 1 127 ? -8.504 13.819 -3.406 1.00 85.38 127 SER A N 1
ATOM 1005 C CA . SER A 1 127 ? -8.312 12.364 -3.320 1.00 85.38 127 SER A CA 1
ATOM 1006 C C . SER A 1 127 ? -7.506 11.820 -4.503 1.00 85.38 127 SER A C 1
ATOM 1008 O O . SER A 1 127 ? -6.579 11.036 -4.302 1.00 85.38 127 SER A O 1
ATOM 1010 N N . VAL A 1 128 ? -7.777 12.287 -5.729 1.00 87.00 128 VAL A N 1
ATOM 1011 C CA . VAL A 1 128 ? -6.972 11.941 -6.914 1.00 87.00 128 VAL A CA 1
ATOM 1012 C C . VAL A 1 128 ? -5.536 12.432 -6.738 1.00 87.00 128 VAL A C 1
ATOM 1014 O O . VAL A 1 128 ? -4.593 11.678 -6.982 1.00 87.00 128 VAL A O 1
ATOM 1017 N N . TRP A 1 129 ? -5.360 13.667 -6.260 1.00 88.12 129 TRP A N 1
ATOM 1018 C CA . TRP A 1 129 ? -4.041 14.208 -5.925 1.00 88.12 129 TRP A CA 1
ATOM 1019 C C . TRP A 1 129 ? -3.320 13.361 -4.867 1.00 88.12 129 TRP A C 1
ATOM 1021 O O . TRP A 1 129 ? -2.150 13.025 -5.047 1.00 88.12 129 TRP A O 1
ATOM 1031 N N . PHE A 1 130 ? -4.014 12.946 -3.803 1.00 88.81 130 PHE A N 1
ATOM 1032 C CA . PHE A 1 130 ? -3.460 12.055 -2.782 1.00 88.81 130 PHE A CA 1
ATOM 1033 C C . PHE A 1 130 ? -2.919 10.756 -3.398 1.00 88.81 130 PHE A C 1
ATOM 1035 O O . PHE A 1 130 ? -1.769 10.394 -3.141 1.00 88.81 130 PHE A O 1
ATOM 1042 N N . TRP A 1 131 ? -3.699 10.086 -4.253 1.00 85.44 131 TRP A N 1
ATOM 1043 C CA . TRP A 1 131 ? -3.264 8.850 -4.911 1.00 85.44 131 TRP A CA 1
ATOM 1044 C C . TRP A 1 131 ? -2.043 9.062 -5.814 1.00 85.44 131 TRP A C 1
ATOM 1046 O O . TRP A 1 131 ? -1.152 8.211 -5.852 1.00 85.44 131 TRP A O 1
ATOM 1056 N N . GLN A 1 132 ? -1.947 10.211 -6.490 1.00 85.94 132 GLN A N 1
ATOM 1057 C CA . GLN A 1 132 ? -0.761 10.578 -7.270 1.00 85.94 132 GLN A CA 1
ATOM 1058 C C . GLN A 1 132 ? 0.473 10.778 -6.381 1.00 85.94 132 GLN A C 1
ATOM 1060 O O . GLN A 1 132 ? 1.550 10.280 -6.713 1.00 85.94 132 GLN A O 1
ATOM 1065 N N . VAL A 1 133 ? 0.326 11.470 -5.245 1.00 86.69 133 VAL A N 1
ATOM 1066 C CA . VAL A 1 133 ? 1.415 11.688 -4.279 1.00 86.69 133 VAL A CA 1
ATOM 1067 C C . VAL A 1 133 ? 1.885 10.367 -3.680 1.00 86.69 133 VAL A C 1
ATOM 1069 O O . VAL A 1 133 ? 3.093 10.129 -3.605 1.00 86.69 133 VAL A O 1
ATOM 1072 N N . ALA A 1 134 ? 0.956 9.491 -3.293 1.00 86.81 134 ALA A N 1
ATOM 1073 C CA . ALA A 1 134 ? 1.274 8.161 -2.790 1.00 86.81 134 ALA A CA 1
ATOM 1074 C C . ALA A 1 134 ? 2.044 7.350 -3.845 1.00 86.81 134 ALA A C 1
ATOM 1076 O O . ALA A 1 134 ? 3.154 6.889 -3.572 1.00 86.81 134 ALA A O 1
ATOM 1077 N N . GLY A 1 135 ? 1.515 7.259 -5.071 1.00 83.31 135 GLY A N 1
ATOM 1078 C CA . GLY A 1 135 ? 2.163 6.550 -6.176 1.00 83.31 135 GLY A CA 1
ATOM 1079 C C . GLY A 1 135 ? 3.571 7.069 -6.470 1.00 83.31 135 GLY A C 1
ATOM 1080 O O . GLY A 1 135 ? 4.512 6.283 -6.554 1.00 83.31 135 GLY A O 1
ATOM 1081 N N . PHE A 1 136 ? 3.747 8.391 -6.552 1.00 83.12 136 PHE A N 1
ATOM 1082 C CA . PHE A 1 136 ? 5.055 9.004 -6.793 1.00 83.12 136 PHE A CA 1
ATOM 1083 C C . PHE A 1 136 ? 6.045 8.752 -5.648 1.00 83.12 136 PHE A C 1
ATOM 1085 O O . PHE A 1 136 ? 7.214 8.447 -5.892 1.00 83.12 136 PHE A O 1
ATOM 1092 N N . SER A 1 137 ? 5.588 8.843 -4.397 1.00 84.25 137 SER A N 1
ATOM 1093 C CA . SER A 1 137 ? 6.438 8.652 -3.218 1.00 84.25 137 SER A CA 1
ATOM 1094 C C . SER A 1 137 ? 6.959 7.220 -3.135 1.00 84.25 137 SER A C 1
ATOM 1096 O O . SER A 1 137 ? 8.164 7.017 -2.980 1.00 84.25 137 SER A O 1
ATOM 1098 N N . PHE A 1 138 ? 6.083 6.224 -3.303 1.00 83.38 138 PHE A N 1
ATOM 1099 C CA . PHE A 1 138 ? 6.498 4.821 -3.323 1.00 83.38 138 PHE A CA 1
ATOM 1100 C C . PHE A 1 138 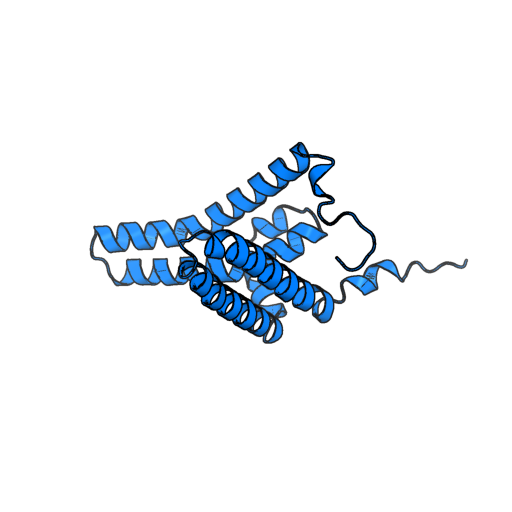? 7.371 4.512 -4.543 1.00 83.38 138 PHE A C 1
ATOM 1102 O O . PHE A 1 138 ? 8.454 3.957 -4.372 1.00 83.38 138 PHE A O 1
ATOM 1109 N N . ALA A 1 139 ? 6.993 4.951 -5.749 1.00 78.94 139 ALA A N 1
ATOM 1110 C CA . ALA A 1 139 ? 7.803 4.737 -6.953 1.00 78.94 139 ALA A CA 1
ATOM 1111 C C . ALA A 1 139 ? 9.222 5.318 -6.821 1.00 78.94 139 ALA A C 1
ATOM 1113 O O . ALA A 1 139 ? 10.193 4.686 -7.239 1.00 78.94 139 ALA A O 1
ATOM 1114 N N . THR A 1 140 ? 9.363 6.488 -6.191 1.00 76.12 140 THR A N 1
ATOM 1115 C CA . THR A 1 140 ? 10.668 7.113 -5.924 1.00 76.12 140 THR A CA 1
ATOM 1116 C C . THR A 1 140 ? 11.512 6.259 -4.982 1.00 76.12 140 THR A C 1
ATOM 1118 O O . THR A 1 140 ? 12.678 6.001 -5.270 1.00 76.12 140 THR A O 1
ATOM 1121 N N . VAL A 1 141 ? 10.927 5.757 -3.887 1.00 71.06 141 VAL A N 1
ATOM 1122 C CA . VAL A 1 141 ? 11.619 4.832 -2.974 1.00 71.06 141 VAL A CA 1
ATOM 1123 C C . VAL A 1 141 ? 12.092 3.594 -3.725 1.00 71.06 141 VAL A C 1
ATOM 1125 O O . VAL A 1 141 ? 13.251 3.208 -3.582 1.00 71.06 141 VAL A O 1
ATOM 1128 N N . PHE A 1 142 ? 11.235 3.011 -4.565 1.00 67.06 142 PHE A N 1
ATOM 1129 C CA . PHE A 1 142 ? 11.591 1.818 -5.323 1.00 67.06 142 PHE A CA 1
ATOM 1130 C C . PHE A 1 142 ? 12.691 2.093 -6.358 1.00 67.06 142 PHE A C 1
ATOM 1132 O O . PHE A 1 142 ? 13.644 1.328 -6.464 1.00 67.06 142 PHE A O 1
ATOM 1139 N N . THR A 1 143 ? 12.644 3.227 -7.054 1.00 66.94 143 THR A N 1
ATOM 1140 C CA . THR A 1 143 ? 13.650 3.577 -8.071 1.00 66.94 143 THR A CA 1
ATOM 1141 C C . THR A 1 143 ? 15.008 3.905 -7.439 1.00 66.94 143 THR A C 1
ATOM 1143 O O . THR A 1 143 ? 16.028 3.357 -7.856 1.00 66.94 143 THR A O 1
ATOM 1146 N N . SER A 1 144 ? 15.034 4.725 -6.379 1.00 61.91 144 SER A N 1
ATOM 1147 C CA . SER A 1 144 ? 16.276 5.161 -5.724 1.00 61.91 144 SER A CA 1
ATOM 1148 C C . SER A 1 144 ? 16.953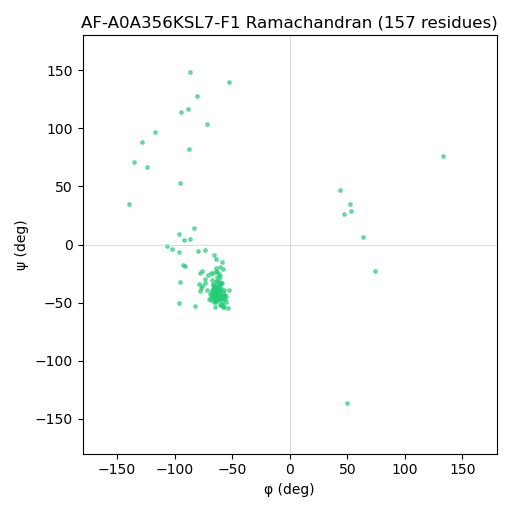 4.078 -4.876 1.00 61.91 144 SER A C 1
ATOM 1150 O O . SER A 1 144 ? 18.173 4.114 -4.729 1.00 61.91 144 SER A O 1
ATOM 1152 N N . ARG A 1 145 ? 16.205 3.124 -4.295 1.00 61.38 145 ARG A N 1
ATOM 1153 C CA . ARG A 1 145 ? 16.782 2.042 -3.467 1.00 61.38 145 ARG A CA 1
ATOM 1154 C C . ARG A 1 145 ? 17.046 0.743 -4.220 1.00 61.38 145 ARG A C 1
ATOM 1156 O O . ARG A 1 145 ? 18.009 0.071 -3.869 1.00 61.38 145 ARG A O 1
ATOM 1163 N N . PHE A 1 146 ? 16.248 0.390 -5.229 1.00 55.16 146 PHE A N 1
ATOM 1164 C CA . PHE A 1 146 ? 16.405 -0.885 -5.944 1.00 55.16 146 PHE A CA 1
ATOM 1165 C C . PHE A 1 146 ? 17.223 -0.769 -7.242 1.00 55.16 146 PHE A C 1
ATOM 1167 O O . PHE A 1 146 ? 17.271 -1.737 -7.995 1.00 55.16 146 PHE A O 1
ATOM 1174 N N . GLN A 1 147 ? 17.862 0.385 -7.507 1.00 53.75 147 GLN A N 1
ATOM 1175 C CA . GLN A 1 147 ? 18.673 0.646 -8.713 1.00 53.75 147 GLN A CA 1
ATOM 1176 C C . GLN A 1 147 ? 17.999 0.138 -9.993 1.00 53.75 147 GLN A C 1
ATOM 1178 O O . GLN A 1 147 ? 18.591 -0.544 -10.831 1.00 53.75 147 GLN A O 1
ATOM 1183 N N . LEU A 1 148 ? 16.717 0.455 -10.131 1.00 50.09 148 LEU A N 1
ATOM 1184 C CA . LEU A 1 148 ? 15.865 -0.095 -11.178 1.00 50.09 148 LEU A CA 1
ATOM 1185 C C . LEU A 1 148 ? 16.277 0.340 -12.599 1.00 50.09 148 LEU A C 1
ATOM 1187 O O . LEU A 1 148 ? 15.795 -0.274 -13.554 1.00 50.09 148 LEU A O 1
ATOM 1191 N N . ASP A 1 149 ? 17.213 1.289 -12.711 1.00 47.34 149 ASP A N 1
ATOM 1192 C CA . ASP A 1 149 ? 17.830 1.788 -13.947 1.00 47.34 149 ASP A CA 1
ATOM 1193 C C . ASP A 1 149 ? 19.137 1.065 -14.344 1.00 47.34 149 ASP A C 1
ATOM 1195 O O . ASP A 1 149 ? 19.548 1.132 -15.501 1.00 47.34 149 ASP A O 1
ATOM 1199 N N . ALA A 1 150 ? 19.800 0.337 -13.434 1.00 46.50 150 ALA A N 1
ATOM 1200 C CA . ALA A 1 150 ? 21.138 -0.216 -13.697 1.00 46.50 150 ALA A CA 1
ATOM 1201 C C . ALA A 1 150 ? 21.137 -1.453 -14.621 1.00 46.50 150 ALA A C 1
ATOM 1203 O O . ALA A 1 150 ? 22.131 -1.735 -15.287 1.00 46.50 150 ALA A O 1
ATOM 1204 N N . ALA A 1 151 ? 20.019 -2.179 -14.716 1.00 46.12 151 ALA A N 1
ATOM 1205 C CA . ALA A 1 151 ? 19.946 -3.437 -15.470 1.00 46.12 151 ALA A CA 1
ATOM 1206 C C . ALA A 1 151 ? 19.801 -3.269 -16.999 1.00 46.12 151 ALA A C 1
ATOM 1208 O O . ALA A 1 151 ? 19.842 -4.260 -17.720 1.00 46.12 151 ALA A O 1
ATOM 1209 N N . VAL A 1 152 ? 19.638 -2.042 -17.509 1.00 50.41 152 VAL A N 1
ATOM 1210 C CA . VAL A 1 152 ? 19.515 -1.777 -18.960 1.00 50.41 152 VAL A CA 1
ATOM 1211 C C . VAL A 1 152 ? 20.866 -1.378 -19.588 1.00 50.41 152 VAL A C 1
ATOM 1213 O O . VAL A 1 152 ? 20.981 -1.291 -20.806 1.00 50.41 152 VAL A O 1
ATOM 1216 N N . GLY A 1 153 ? 21.917 -1.183 -18.781 1.00 45.12 153 GLY A N 1
ATOM 1217 C CA . GLY A 1 153 ? 23.188 -0.595 -19.228 1.00 45.12 153 GLY A CA 1
ATOM 1218 C C . GLY A 1 153 ? 24.366 -1.545 -19.474 1.00 45.12 153 GLY A C 1
ATOM 1219 O O . GLY A 1 153 ? 25.407 -1.071 -19.916 1.00 45.12 153 GLY A O 1
ATOM 1220 N N . SER A 1 154 ? 24.262 -2.851 -19.212 1.00 42.16 154 SER A N 1
ATOM 1221 C CA . SER A 1 154 ? 25.399 -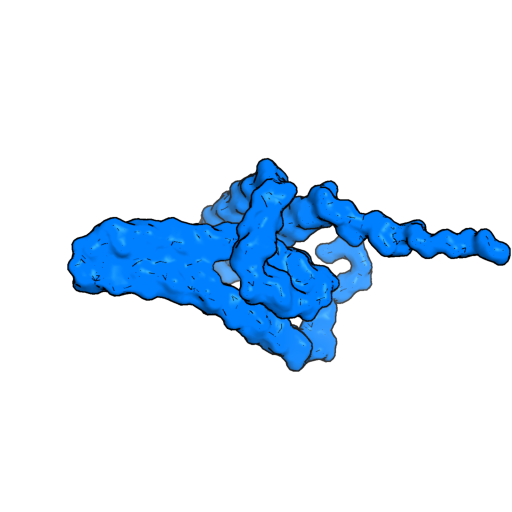3.775 -19.378 1.00 42.16 154 SER A CA 1
ATOM 1222 C C . SER A 1 154 ? 25.079 -4.946 -20.304 1.00 42.16 154 SER A C 1
ATOM 1224 O O . SER A 1 154 ? 25.043 -6.099 -19.881 1.00 42.16 154 SER A O 1
ATOM 1226 N N . SER A 1 155 ? 24.868 -4.650 -21.588 1.00 39.44 155 SER A N 1
ATOM 1227 C CA . SER A 1 155 ? 25.264 -5.583 -22.649 1.00 39.44 155 SER A CA 1
ATOM 1228 C C . SER A 1 155 ? 26.719 -5.278 -23.020 1.00 39.44 155 SER A C 1
ATOM 1230 O O . SER A 1 155 ? 26.986 -4.164 -23.474 1.00 39.44 155 SER A O 1
ATOM 1232 N N . PRO A 1 156 ? 27.674 -6.204 -22.825 1.00 41.75 156 PRO A N 1
ATOM 1233 C CA . PRO A 1 156 ? 29.023 -6.031 -23.336 1.00 41.75 156 PRO A CA 1
ATOM 1234 C C . PRO A 1 156 ? 28.977 -6.206 -24.856 1.00 41.75 156 PRO A C 1
ATOM 1236 O O . PRO A 1 156 ? 28.841 -7.315 -25.369 1.00 41.75 156 PRO A O 1
ATOM 1239 N N . ALA A 1 157 ? 29.044 -5.095 -25.583 1.00 47.38 157 ALA A N 1
ATOM 1240 C CA . ALA A 1 157 ? 29.391 -5.107 -26.993 1.00 47.38 157 ALA A CA 1
ATOM 1241 C C . ALA A 1 157 ? 30.917 -5.211 -27.115 1.00 47.38 157 ALA A C 1
ATOM 1243 O O . ALA A 1 157 ? 31.630 -4.397 -26.530 1.00 47.38 157 ALA A O 1
ATOM 1244 N N . GLY A 1 158 ? 31.397 -6.180 -27.895 1.00 44.72 158 GLY A N 1
ATOM 1245 C CA . GLY A 1 158 ? 32.762 -6.181 -28.424 1.00 44.72 158 GLY A CA 1
ATOM 1246 C C . GLY A 1 158 ? 33.502 -7.504 -28.262 1.00 44.72 158 GLY A C 1
ATOM 1247 O O . GLY A 1 158 ? 34.373 -7.614 -27.404 1.00 44.72 158 GLY A O 1
ATOM 1248 N N . SER A 1 159 ? 33.164 -8.482 -29.105 1.00 39.53 159 SER A N 1
ATOM 1249 C CA . SER A 1 159 ? 34.131 -9.451 -29.641 1.00 39.53 159 SER A CA 1
ATOM 1250 C C . SER A 1 159 ? 34.758 -8.873 -30.902 1.00 39.53 159 SER A C 1
ATOM 1252 O O . SER A 1 159 ? 33.948 -8.380 -31.724 1.00 39.53 159 SER A O 1
#

Radius of gyration: 18.81 Å; Cα contacts (8 Å, |Δi|>4): 140; chains: 1; bounding box: 54×37×52 Å

Sequence (159 aa):
MQHGRPPFPAWRDPLDLLEHGAITCAGMAYYGWPGVLLMSLGGWHRQWPAFWLGVVLWALAVIAIPGYMSHYCRAFDPREIFDPFRALRRVYEGGLAYWKAWGIALLALALSFLGLLALGVGFLVTSVWFWQVAGFSFATVFTSRFQLDAAVGSSPAGS

pLDDT: mean 79.09, std 15.4, range [37.06, 95.56]